Protein AF-A0A972XN58-F1 (afdb_monomer)

Radius of gyration: 23.66 Å; Cα contacts (8 Å, |Δi|>4): 34; chains: 1; bounding box: 42×36×64 Å

Foldseek 3Di:
DVVVVVVVVVVVVVCVPVVNVVLVVVLVVVLVCVVVVCCVPCVVVQLVVQLVVLVVDPVSVVVLVVCVVVVNNVVSVCPSVVVVCVVVVVVSVVVSVVSCCVRVVVVVVVVVCVVVPD

Structure (mmCIF, N/CA/C/O backbone):
data_AF-A0A972XN58-F1
#
_entry.id   AF-A0A972XN58-F1
#
loop_
_atom_site.group_PDB
_atom_site.id
_atom_site.type_symbol
_atom_site.label_atom_id
_atom_site.label_alt_id
_atom_site.label_comp_id
_atom_site.label_asym_id
_atom_site.label_entity_id
_atom_site.label_seq_id
_atom_site.pdbx_PDB_ins_code
_atom_site.Cartn_x
_atom_site.Cartn_y
_atom_site.Cartn_z
_atom_site.occupancy
_atom_site.B_iso_or_equiv
_atom_site.auth_seq_id
_atom_site.auth_comp_id
_atom_site.auth_asym_id
_atom_site.auth_atom_id
_atom_site.pdbx_PDB_model_num
ATOM 1 N N . MET A 1 1 ? -2.237 -28.788 -38.063 1.00 60.03 1 MET A N 1
ATOM 2 C CA . MET A 1 1 ? -1.793 -28.829 -36.649 1.00 60.03 1 MET A CA 1
ATOM 3 C C . MET A 1 1 ? -0.346 -28.403 -36.424 1.00 60.03 1 MET A C 1
ATOM 5 O O . MET A 1 1 ? -0.131 -27.594 -35.534 1.00 60.03 1 MET A O 1
ATOM 9 N N . ASN A 1 2 ? 0.634 -28.889 -37.202 1.00 71.88 2 ASN A N 1
ATOM 10 C CA . ASN A 1 2 ? 2.061 -28.673 -36.902 1.00 71.88 2 ASN A CA 1
ATOM 11 C C . ASN A 1 2 ? 2.462 -27.186 -36.775 1.00 71.88 2 ASN A C 1
ATOM 13 O O . ASN A 1 2 ? 3.218 -26.825 -35.890 1.00 71.88 2 ASN A O 1
ATOM 17 N N . ARG A 1 3 ? 1.879 -26.298 -37.594 1.00 74.38 3 ARG A N 1
ATOM 18 C CA . ARG A 1 3 ? 2.171 -24.851 -37.564 1.00 74.38 3 ARG A CA 1
ATOM 19 C C . ARG A 1 3 ? 1.665 -24.131 -36.309 1.00 74.38 3 ARG A C 1
ATOM 21 O O . ARG A 1 3 ? 2.335 -23.217 -35.851 1.00 74.38 3 ARG A O 1
ATOM 28 N N . LEU A 1 4 ? 0.525 -24.552 -35.755 1.00 78.50 4 LEU A N 1
ATOM 29 C CA . LEU A 1 4 ? -0.022 -23.986 -34.514 1.00 78.50 4 LEU A CA 1
ATOM 30 C C . LEU A 1 4 ? 0.889 -24.327 -33.331 1.00 78.50 4 LEU A C 1
ATOM 32 O O . LEU A 1 4 ? 1.274 -23.443 -32.574 1.00 78.50 4 LEU A O 1
ATOM 36 N N . ILE A 1 5 ? 1.296 -25.593 -33.239 1.00 80.19 5 ILE A N 1
ATOM 37 C CA . ILE A 1 5 ? 2.172 -26.102 -32.176 1.00 80.19 5 ILE A CA 1
ATOM 38 C C . ILE A 1 5 ? 3.567 -25.466 -32.270 1.00 80.19 5 ILE A C 1
ATOM 40 O O . ILE A 1 5 ? 4.120 -25.037 -31.264 1.00 80.19 5 ILE A O 1
ATOM 44 N N . ASP A 1 6 ? 4.098 -25.318 -33.482 1.00 79.44 6 ASP A N 1
ATOM 45 C CA . ASP A 1 6 ? 5.410 -24.715 -33.736 1.00 79.44 6 ASP A CA 1
ATOM 46 C C . ASP A 1 6 ? 5.412 -23.194 -33.454 1.00 79.44 6 ASP A C 1
ATOM 48 O O . ASP A 1 6 ? 6.341 -22.658 -32.844 1.00 79.44 6 ASP A O 1
ATOM 52 N N . SER A 1 7 ? 4.321 -22.485 -33.790 1.00 76.50 7 SER A N 1
ATOM 53 C CA . SER A 1 7 ? 4.140 -21.077 -33.397 1.00 76.50 7 SER A CA 1
ATOM 54 C C . SER A 1 7 ? 3.981 -20.894 -31.886 1.00 76.50 7 SER A C 1
ATOM 56 O O . SER A 1 7 ? 4.534 -19.950 -31.324 1.00 76.50 7 SER A O 1
ATOM 58 N N . PHE A 1 8 ? 3.282 -21.820 -31.223 1.00 79.06 8 PHE A N 1
ATOM 59 C CA . PHE A 1 8 ? 3.085 -21.809 -29.778 1.00 79.06 8 PHE A CA 1
ATOM 60 C C . PHE A 1 8 ? 4.414 -22.022 -29.051 1.00 79.06 8 PHE A C 1
ATOM 62 O O . PHE A 1 8 ? 4.785 -21.218 -28.203 1.00 79.06 8 PHE A O 1
ATOM 69 N N . TRP A 1 9 ? 5.185 -23.031 -29.460 1.00 73.25 9 TRP A N 1
ATOM 70 C CA . TRP A 1 9 ? 6.487 -23.342 -28.875 1.00 73.25 9 TRP A CA 1
ATOM 71 C C . TRP A 1 9 ? 7.487 -22.190 -29.012 1.00 73.25 9 TRP A C 1
ATOM 73 O O . TRP A 1 9 ? 8.172 -21.836 -28.051 1.00 73.25 9 TRP A O 1
ATOM 83 N N . ARG A 1 10 ? 7.532 -21.537 -30.182 1.00 75.88 10 ARG A N 1
ATOM 84 C CA . ARG A 1 10 ? 8.357 -20.336 -30.376 1.00 75.88 10 ARG A CA 1
ATOM 85 C C . ARG A 1 10 ? 7.920 -19.195 -29.460 1.00 75.88 10 ARG A C 1
ATOM 87 O O . ARG A 1 10 ? 8.781 -18.564 -28.857 1.00 75.88 10 ARG A O 1
ATOM 94 N N . ALA A 1 11 ? 6.617 -18.949 -29.311 1.00 70.69 11 ALA A N 1
ATOM 95 C CA . ALA A 1 11 ? 6.104 -17.928 -28.397 1.00 70.69 11 ALA A CA 1
ATOM 96 C C . ALA A 1 11 ? 6.466 -18.228 -26.930 1.00 70.69 11 ALA A C 1
ATOM 98 O O . ALA A 1 11 ? 6.951 -17.340 -26.231 1.00 70.69 11 ALA A O 1
ATOM 99 N N . THR A 1 12 ? 6.333 -19.481 -26.486 1.00 72.75 12 THR A N 1
ATOM 100 C CA . THR A 1 12 ? 6.737 -19.915 -25.139 1.00 72.75 12 THR A CA 1
ATOM 101 C C . THR A 1 12 ? 8.237 -19.723 -24.901 1.00 72.75 12 THR A C 1
ATOM 103 O O . THR A 1 12 ? 8.638 -19.213 -23.856 1.00 72.75 12 THR A O 1
ATOM 106 N N . LEU A 1 13 ? 9.078 -20.051 -25.886 1.00 74.31 13 LEU A N 1
ATOM 107 C CA . LEU A 1 13 ? 10.521 -19.80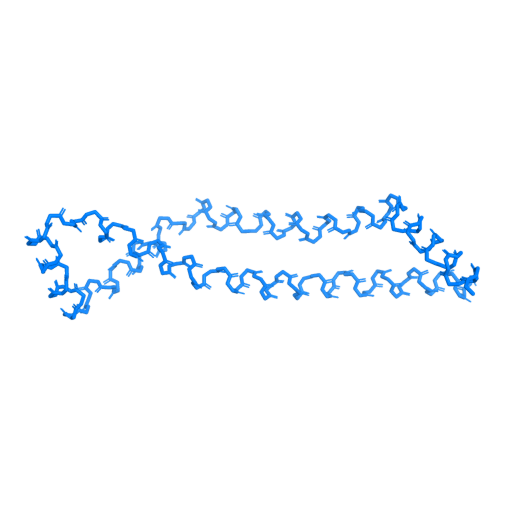3 -25.820 1.00 74.31 13 LEU A CA 1
ATOM 108 C C . LEU A 1 13 ? 10.861 -18.304 -25.782 1.00 74.31 13 LEU A C 1
ATOM 110 O O . LEU A 1 13 ? 11.812 -17.911 -25.111 1.00 74.31 13 LEU A O 1
ATOM 114 N N . TYR A 1 14 ? 10.074 -17.447 -26.438 1.00 65.62 14 TYR A N 1
ATOM 115 C CA . TYR A 1 14 ? 10.236 -15.995 -26.325 1.00 65.62 14 TYR A CA 1
ATOM 116 C C . TYR A 1 14 ? 9.827 -15.453 -24.946 1.00 65.62 14 TYR A C 1
ATOM 118 O O . TYR A 1 14 ? 10.454 -14.502 -24.480 1.00 65.62 14 TYR A O 1
ATOM 126 N N . CYS A 1 15 ? 8.857 -16.065 -24.256 1.00 65.00 15 CYS A N 1
ATOM 127 C CA . CYS A 1 15 ? 8.542 -15.727 -22.860 1.00 65.00 15 CYS A CA 1
ATOM 128 C C . CYS A 1 15 ? 9.691 -16.073 -21.897 1.00 65.00 15 CYS A C 1
ATOM 130 O O . CYS A 1 15 ? 9.864 -15.391 -20.891 1.00 65.00 15 CYS A O 1
ATOM 132 N N . LEU A 1 16 ? 10.506 -17.084 -22.223 1.00 63.84 16 LEU A N 1
ATOM 133 C CA . LEU A 1 16 ? 11.703 -17.463 -21.459 1.00 63.84 16 LEU A CA 1
ATOM 134 C C . LEU A 1 16 ? 12.895 -16.519 -21.680 1.00 63.84 16 LEU A C 1
ATOM 136 O O . LEU A 1 16 ? 13.928 -16.669 -21.026 1.00 63.84 16 LEU A O 1
ATOM 140 N N . HIS A 1 17 ? 12.783 -15.536 -22.579 1.00 69.00 17 HIS A N 1
ATOM 141 C CA . HIS A 1 17 ? 13.853 -14.574 -22.788 1.00 69.00 17 HIS A CA 1
ATOM 142 C C . HIS A 1 17 ? 14.046 -13.746 -21.501 1.00 69.00 17 HIS A C 1
ATOM 144 O O . HIS A 1 17 ? 13.101 -13.091 -21.052 1.00 69.00 17 HIS A O 1
ATOM 150 N N . PRO A 1 18 ? 15.257 -13.702 -20.914 1.00 65.69 18 PRO A N 1
ATOM 151 C CA . PRO A 1 18 ? 15.492 -13.135 -19.579 1.00 65.69 18 PRO A CA 1
ATOM 152 C C . PRO A 1 18 ? 15.044 -11.672 -19.447 1.00 65.69 18 PRO A C 1
ATOM 154 O O . PRO A 1 18 ? 14.603 -11.239 -18.386 1.00 65.69 18 PRO A O 1
ATOM 157 N N . ARG A 1 19 ? 15.068 -10.922 -20.555 1.00 67.12 19 ARG A N 1
ATOM 158 C CA . ARG A 1 19 ? 14.567 -9.541 -20.635 1.00 67.12 19 ARG A CA 1
ATOM 159 C C . ARG A 1 19 ? 13.044 -9.434 -20.429 1.00 67.12 19 ARG A C 1
ATOM 161 O O . ARG A 1 19 ? 12.601 -8.499 -19.777 1.00 67.12 19 ARG A O 1
ATOM 168 N N . VAL A 1 20 ? 12.254 -10.386 -20.935 1.00 67.31 20 VAL A N 1
ATOM 169 C CA . VAL A 1 20 ? 10.782 -10.423 -20.776 1.00 67.31 20 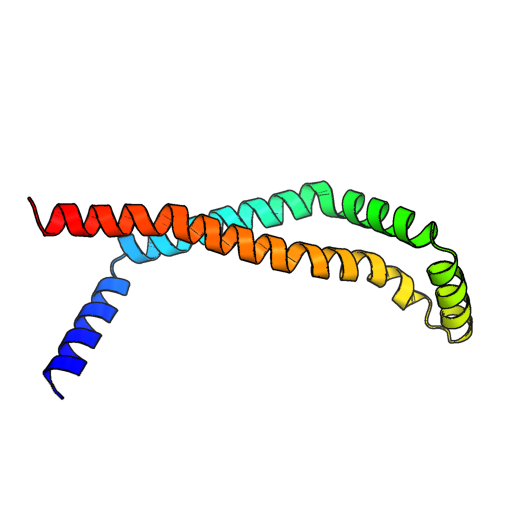VAL A CA 1
ATOM 170 C C . VAL A 1 20 ? 10.402 -10.855 -19.358 1.00 67.31 20 VAL A C 1
ATOM 172 O O . VAL A 1 20 ? 9.491 -10.283 -18.757 1.00 67.31 20 VAL A O 1
ATO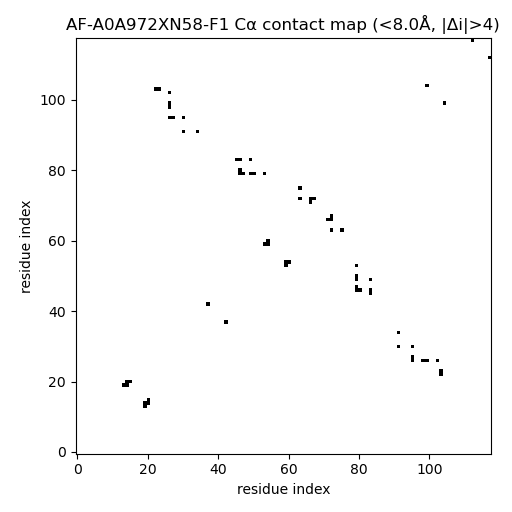M 175 N N . ILE A 1 21 ? 11.154 -11.803 -18.791 1.00 71.69 21 ILE A N 1
ATOM 176 C CA . ILE A 1 21 ? 11.012 -12.222 -17.392 1.00 71.69 21 ILE A CA 1
ATOM 177 C C . ILE A 1 21 ? 11.273 -11.028 -16.464 1.00 71.69 21 ILE A C 1
ATOM 179 O O . ILE A 1 21 ? 10.414 -10.679 -15.657 1.00 71.69 21 ILE A O 1
ATOM 183 N N . ALA A 1 22 ? 12.404 -10.334 -16.631 1.00 74.06 22 ALA A N 1
ATOM 184 C CA . ALA A 1 22 ? 12.738 -9.153 -15.834 1.00 74.06 22 ALA A CA 1
ATOM 185 C C . ALA A 1 22 ? 11.679 -8.039 -15.956 1.00 74.06 22 ALA A C 1
ATOM 187 O O . ALA A 1 22 ? 11.285 -7.448 -14.952 1.00 74.06 22 ALA A O 1
ATOM 188 N N . LEU A 1 23 ? 11.160 -7.800 -17.167 1.00 70.75 23 LEU A N 1
ATOM 189 C CA . LEU A 1 23 ? 10.086 -6.831 -17.418 1.00 70.75 23 LEU A CA 1
ATOM 190 C C . LEU A 1 23 ? 8.748 -7.211 -16.766 1.00 70.75 23 LEU A C 1
ATOM 192 O O . LEU A 1 23 ? 7.958 -6.320 -16.478 1.00 70.75 23 LEU A O 1
ATOM 196 N N . SER A 1 24 ? 8.494 -8.497 -16.513 1.00 74.38 24 SER A N 1
ATOM 197 C CA . SER A 1 24 ? 7.285 -8.969 -15.818 1.00 74.38 24 SER A CA 1
ATOM 198 C C . SER A 1 24 ? 7.401 -8.820 -14.300 1.00 74.38 24 SER A C 1
ATOM 200 O O . SER A 1 24 ? 6.436 -8.455 -13.631 1.00 74.38 24 SER A O 1
ATOM 202 N N . PHE A 1 25 ? 8.597 -9.048 -13.752 1.00 80.88 25 PHE A N 1
ATOM 203 C CA . PHE A 1 25 ? 8.862 -8.874 -12.323 1.00 80.88 25 PHE A CA 1
ATOM 204 C C . PHE A 1 25 ? 8.930 -7.407 -11.898 1.00 80.88 25 PHE A C 1
ATOM 206 O O . PHE A 1 25 ? 8.570 -7.092 -10.770 1.00 80.88 25 PHE A O 1
ATOM 213 N N . LEU A 1 26 ? 9.356 -6.504 -12.782 1.00 84.50 26 LEU A N 1
ATOM 214 C CA . LEU A 1 26 ? 9.512 -5.083 -12.470 1.00 84.50 26 LEU A CA 1
ATOM 215 C C . LEU A 1 26 ? 8.215 -4.394 -11.981 1.00 84.50 26 LEU A C 1
ATOM 217 O O . LEU A 1 26 ? 8.239 -3.845 -10.879 1.00 84.50 26 LEU A O 1
ATOM 221 N N . PRO A 1 27 ? 7.074 -4.437 -12.702 1.00 82.12 27 PRO A N 1
ATOM 222 C CA . PRO A 1 27 ? 5.824 -3.850 -12.211 1.00 82.12 27 PRO A CA 1
ATOM 223 C C . PRO A 1 27 ? 5.331 -4.534 -10.931 1.00 82.12 27 PRO A C 1
ATOM 225 O O . PRO A 1 27 ? 4.791 -3.870 -10.049 1.00 82.12 27 PRO A O 1
ATOM 228 N N . LEU A 1 28 ? 5.557 -5.843 -10.796 1.00 84.69 28 LEU A N 1
ATOM 229 C CA . LEU A 1 28 ? 5.144 -6.609 -9.623 1.00 84.69 28 LEU A CA 1
ATOM 230 C C . LEU A 1 28 ? 5.940 -6.211 -8.370 1.00 84.69 28 LEU A C 1
ATOM 232 O O . LEU A 1 28 ? 5.352 -6.000 -7.314 1.00 84.69 28 LEU A O 1
ATOM 236 N N . LEU A 1 29 ? 7.260 -6.046 -8.497 1.00 89.69 29 LEU A N 1
ATOM 237 C CA . LEU A 1 29 ? 8.138 -5.597 -7.416 1.00 89.69 29 LEU A CA 1
ATOM 238 C C . LEU A 1 29 ? 7.823 -4.170 -6.981 1.00 89.69 29 LEU A C 1
ATOM 240 O O . LEU A 1 29 ? 7.785 -3.902 -5.784 1.00 89.69 29 LEU A O 1
ATOM 244 N N . ILE A 1 30 ? 7.563 -3.268 -7.931 1.00 89.81 30 ILE A N 1
ATOM 245 C CA . ILE A 1 30 ? 7.182 -1.888 -7.611 1.00 89.81 30 ILE A CA 1
ATOM 246 C C . ILE A 1 30 ? 5.862 -1.877 -6.834 1.00 89.81 30 ILE A C 1
ATOM 248 O O . ILE A 1 30 ? 5.780 -1.251 -5.780 1.00 89.81 30 ILE A O 1
ATOM 252 N N . MET A 1 31 ? 4.855 -2.624 -7.295 1.00 90.44 31 MET A N 1
ATOM 253 C CA . MET A 1 31 ? 3.573 -2.720 -6.592 1.00 90.44 31 MET A CA 1
ATOM 254 C C . MET A 1 31 ? 3.711 -3.361 -5.210 1.00 90.44 31 MET A C 1
ATOM 256 O O . MET A 1 31 ? 3.116 -2.867 -4.255 1.00 90.44 31 MET A O 1
ATOM 260 N N . ALA A 1 32 ? 4.516 -4.417 -5.078 1.00 91.56 32 ALA A N 1
ATOM 261 C CA . ALA A 1 32 ? 4.789 -5.046 -3.790 1.00 91.56 32 ALA A CA 1
ATOM 262 C C . ALA A 1 32 ? 5.489 -4.074 -2.830 1.00 91.56 32 ALA A C 1
ATOM 264 O O . ALA A 1 32 ? 5.080 -3.959 -1.680 1.00 91.56 32 ALA A O 1
ATOM 265 N N . ALA A 1 33 ? 6.490 -3.330 -3.304 1.00 95.06 33 ALA A N 1
ATOM 266 C CA . ALA A 1 33 ? 7.198 -2.337 -2.503 1.00 95.06 33 ALA A CA 1
ATOM 267 C C . ALA A 1 33 ? 6.272 -1.201 -2.046 1.00 95.06 33 ALA A C 1
ATOM 269 O O . ALA A 1 33 ? 6.321 -0.812 -0.883 1.00 95.06 33 ALA A O 1
ATOM 270 N N . ILE A 1 34 ? 5.395 -0.705 -2.924 1.00 94.12 34 ILE A N 1
ATOM 271 C CA . ILE A 1 34 ? 4.411 0.328 -2.575 1.00 94.12 34 ILE A CA 1
ATOM 272 C C . ILE A 1 34 ? 3.403 -0.213 -1.558 1.00 94.12 34 ILE A C 1
ATOM 274 O O . ILE A 1 34 ? 3.183 0.421 -0.532 1.00 94.12 34 ILE A O 1
ATOM 278 N N . ALA A 1 35 ? 2.810 -1.383 -1.808 1.00 92.94 35 ALA A N 1
ATOM 279 C CA . ALA A 1 35 ? 1.801 -1.961 -0.922 1.00 92.94 35 ALA A CA 1
ATOM 280 C C . ALA A 1 35 ? 2.377 -2.293 0.463 1.00 92.94 35 ALA A C 1
ATOM 282 O O . ALA A 1 35 ? 1.763 -1.962 1.475 1.00 92.94 35 ALA A O 1
ATOM 283 N N . LEU A 1 36 ? 3.571 -2.892 0.517 1.00 94.88 36 LEU A N 1
ATOM 284 C CA . LEU A 1 36 ? 4.262 -3.180 1.774 1.00 94.88 36 LEU A CA 1
ATOM 285 C C . LEU A 1 36 ? 4.738 -1.907 2.467 1.00 94.88 36 LEU A C 1
ATOM 287 O O . LEU A 1 36 ? 4.636 -1.827 3.683 1.00 94.88 36 LEU A O 1
ATOM 291 N N . GLY A 1 37 ? 5.218 -0.909 1.724 1.00 96.31 37 GLY A N 1
ATOM 292 C CA . GLY A 1 37 ? 5.593 0.388 2.282 1.00 96.31 37 GLY A CA 1
ATOM 293 C C . GLY A 1 37 ? 4.396 1.080 2.928 1.00 96.31 37 GLY A C 1
ATOM 294 O O . GLY A 1 37 ? 4.456 1.460 4.093 1.00 96.31 37 GLY A O 1
ATOM 295 N N . LEU A 1 38 ? 3.273 1.167 2.211 1.00 94.44 38 LEU A N 1
ATOM 296 C CA . LEU A 1 38 ? 2.034 1.736 2.740 1.00 94.44 38 LEU A CA 1
ATOM 297 C C . LEU A 1 38 ? 1.508 0.942 3.939 1.00 94.44 38 LEU A C 1
ATOM 299 O O . LEU A 1 38 ? 1.128 1.544 4.937 1.00 94.44 38 LEU A O 1
ATOM 303 N N . GLY A 1 39 ? 1.529 -0.391 3.872 1.00 94.69 39 GLY A N 1
ATOM 304 C CA . GLY A 1 39 ? 1.166 -1.245 5.000 1.00 94.69 39 GLY A CA 1
ATOM 305 C C . GLY A 1 39 ? 2.090 -1.035 6.201 1.00 94.69 39 GLY A C 1
ATOM 306 O O . GLY A 1 39 ? 1.629 -0.897 7.320 1.00 94.69 39 GLY A O 1
ATOM 307 N N . TYR A 1 40 ? 3.397 -0.930 5.995 1.00 95.50 40 TYR A N 1
ATOM 308 C CA . TYR A 1 40 ? 4.336 -0.737 7.094 1.00 95.50 40 TYR A CA 1
ATOM 309 C C . TYR A 1 40 ? 4.139 0.612 7.802 1.00 95.50 40 TYR A C 1
ATOM 311 O O . TYR A 1 40 ? 4.167 0.664 9.028 1.00 95.50 40 TYR A O 1
ATOM 319 N N . PHE A 1 41 ? 3.917 1.692 7.044 1.00 96.06 41 PHE A N 1
ATOM 320 C CA . PHE A 1 41 ? 3.792 3.037 7.612 1.00 96.06 41 PHE A CA 1
ATOM 321 C C . PHE A 1 41 ? 2.386 3.373 8.120 1.00 96.06 41 PHE A C 1
ATOM 323 O O . PHE A 1 41 ? 2.272 3.992 9.170 1.00 96.06 41 PHE A O 1
ATOM 330 N N . TYR A 1 42 ? 1.329 2.981 7.405 1.00 95.75 42 TYR A N 1
ATOM 331 C CA . TYR A 1 42 ? -0.030 3.490 7.641 1.00 95.75 42 TYR A CA 1
ATOM 332 C C . TYR A 1 42 ? -1.020 2.447 8.165 1.00 95.75 42 TYR A C 1
ATOM 334 O O . TYR A 1 42 ? -2.184 2.779 8.368 1.00 95.75 42 TYR A O 1
ATOM 342 N N . TRP A 1 43 ? -0.614 1.190 8.376 1.00 94.94 43 TRP A N 1
ATOM 343 C CA . TRP A 1 43 ? -1.546 0.129 8.778 1.00 94.94 43 TRP A CA 1
ATOM 344 C C . TRP A 1 43 ? -2.309 0.445 10.064 1.00 94.94 43 TRP A C 1
ATOM 346 O O . TRP A 1 43 ? -3.538 0.385 10.067 1.00 94.94 43 TRP A O 1
ATOM 356 N N . ASN A 1 44 ? -1.600 0.814 11.133 1.00 94.94 44 ASN A N 1
ATOM 357 C CA . ASN A 1 44 ? -2.234 1.105 12.420 1.00 94.94 44 ASN A CA 1
ATOM 358 C C . ASN A 1 44 ? -3.120 2.353 12.328 1.00 94.94 44 ASN A C 1
ATOM 360 O O . ASN A 1 44 ? -4.299 2.277 12.660 1.00 94.94 44 ASN A O 1
ATOM 364 N N . ASP A 1 45 ? -2.598 3.446 11.764 1.00 95.75 45 ASP A N 1
ATOM 365 C CA . ASP A 1 45 ? -3.339 4.703 11.600 1.00 95.75 45 ASP A CA 1
ATOM 366 C C . ASP A 1 45 ? -4.633 4.516 10.792 1.00 95.75 45 ASP A C 1
ATOM 368 O O . ASP A 1 45 ? -5.683 5.062 11.133 1.00 95.75 45 ASP A O 1
ATOM 372 N N . ALA A 1 46 ? -4.585 3.715 9.724 1.00 94.94 46 ALA A N 1
ATOM 373 C CA . ALA A 1 46 ? -5.743 3.448 8.883 1.00 94.94 46 ALA A CA 1
ATOM 374 C C . ALA A 1 46 ? -6.790 2.577 9.597 1.00 94.94 46 ALA A C 1
ATOM 376 O O . ALA A 1 46 ? -7.989 2.831 9.461 1.00 94.94 46 ALA A O 1
ATOM 377 N N . ILE A 1 47 ? -6.358 1.576 10.374 1.00 95.44 47 ILE A N 1
ATOM 378 C CA . ILE A 1 47 ? -7.260 0.767 11.207 1.00 95.44 47 ILE A CA 1
ATOM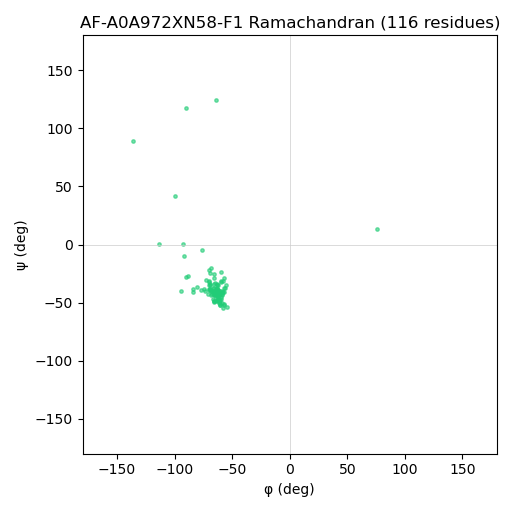 379 C C . ILE A 1 47 ? -7.907 1.629 12.287 1.00 95.44 47 ILE A C 1
ATOM 381 O O . ILE A 1 47 ? -9.114 1.513 12.493 1.00 95.44 47 ILE A O 1
ATOM 385 N N . ASP A 1 48 ? -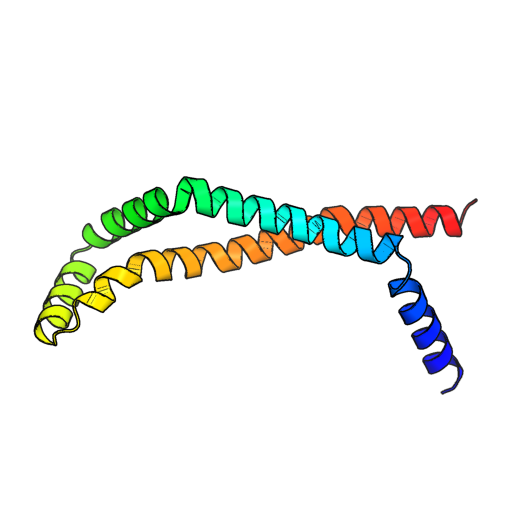7.141 2.487 12.954 1.00 94.81 48 ASP A N 1
ATOM 386 C CA . ASP A 1 48 ? -7.644 3.342 14.027 1.00 94.81 48 ASP A CA 1
ATOM 387 C C . ASP A 1 48 ? -8.642 4.372 13.495 1.00 94.81 48 ASP A C 1
ATOM 389 O O . ASP A 1 48 ? -9.704 4.566 14.090 1.00 94.81 48 ASP A O 1
ATOM 393 N N . LEU A 1 49 ? -8.378 4.948 12.319 1.00 94.19 49 LEU A N 1
ATOM 394 C CA . LEU A 1 49 ? -9.324 5.823 11.630 1.00 94.19 49 LEU A CA 1
ATOM 395 C C . LEU A 1 49 ? -10.620 5.080 11.286 1.00 94.19 49 LEU A C 1
ATOM 397 O O . LEU A 1 49 ? -11.710 5.572 11.571 1.00 94.19 49 LEU A O 1
ATOM 401 N N . LEU A 1 50 ? -10.523 3.881 10.706 1.00 93.69 50 LEU A N 1
ATOM 402 C CA . LEU A 1 50 ? -11.694 3.060 10.390 1.00 93.69 50 LEU A CA 1
ATOM 403 C C . LEU A 1 50 ? -12.476 2.668 11.642 1.00 93.69 50 LEU A C 1
ATOM 405 O O . LEU A 1 50 ? -13.703 2.710 11.630 1.00 93.69 50 LEU A O 1
ATOM 409 N N . ARG A 1 51 ? -11.785 2.318 12.727 1.00 91.69 51 ARG A N 1
ATOM 410 C CA . ARG A 1 51 ? -12.408 1.977 14.005 1.00 91.69 51 ARG A CA 1
ATOM 411 C C . ARG A 1 51 ? -13.153 3.176 14.587 1.00 91.69 51 ARG A C 1
ATOM 413 O O . ARG A 1 51 ? -14.326 3.033 14.904 1.00 91.69 51 ARG A O 1
ATOM 420 N N . ALA A 1 52 ? -12.532 4.354 14.621 1.00 91.88 52 ALA A N 1
ATOM 421 C CA . ALA A 1 52 ? -13.177 5.580 15.088 1.00 91.88 52 ALA A CA 1
ATOM 422 C C . ALA A 1 52 ? -14.439 5.919 14.274 1.00 91.88 52 ALA A C 1
ATOM 424 O O . ALA A 1 52 ? -15.462 6.307 14.836 1.00 91.88 52 ALA A O 1
ATOM 425 N N . GLN A 1 53 ? -14.396 5.713 12.954 1.00 91.81 53 GLN A N 1
ATOM 426 C CA . GLN A 1 53 ? -15.562 5.914 12.091 1.00 91.81 53 GLN A CA 1
ATOM 427 C C . GLN A 1 53 ? -16.662 4.886 12.361 1.00 91.81 53 GLN A C 1
ATOM 429 O O . GLN A 1 53 ? -17.834 5.249 12.438 1.00 91.81 53 GLN A O 1
ATOM 434 N N . LEU A 1 54 ? -16.307 3.614 12.542 1.00 90.44 54 LEU A N 1
ATOM 435 C CA . LEU A 1 54 ? -17.266 2.563 12.873 1.00 90.44 54 LEU A CA 1
ATOM 436 C C . LEU A 1 54 ? -17.924 2.793 14.240 1.00 90.44 54 LEU A C 1
ATOM 438 O O . LEU A 1 54 ? -19.133 2.611 14.361 1.00 90.44 54 LEU A O 1
ATOM 442 N N . ASP A 1 55 ? -17.160 3.247 15.234 1.00 87.81 55 ASP A N 1
ATOM 443 C CA . ASP A 1 55 ? -17.659 3.546 16.580 1.00 87.81 55 ASP A CA 1
ATOM 444 C C . ASP A 1 55 ? -18.601 4.762 16.611 1.00 87.81 55 ASP A C 1
ATOM 446 O O . ASP A 1 55 ? -19.422 4.884 17.520 1.00 87.81 55 ASP A O 1
ATOM 450 N N . SER A 1 56 ? -18.557 5.631 15.592 1.00 89.94 56 SER A N 1
ATOM 451 C CA . SER A 1 56 ? -19.508 6.743 15.454 1.00 89.94 56 SER A CA 1
ATOM 452 C C . SER A 1 56 ? -20.933 6.288 15.100 1.00 89.94 56 SER A C 1
ATOM 454 O O . SER A 1 56 ? -21.902 7.006 15.359 1.00 89.94 56 SER A O 1
ATOM 456 N N . TYR A 1 57 ? -21.094 5.086 14.534 1.00 91.06 57 TYR A N 1
ATOM 457 C CA . TYR A 1 57 ? -22.393 4.572 14.114 1.00 91.06 57 TYR A CA 1
ATOM 458 C C . TYR A 1 57 ? -23.081 3.790 15.237 1.00 91.06 57 TYR A C 1
ATOM 460 O O . TYR A 1 57 ? -22.650 2.702 15.622 1.00 91.06 57 TYR A O 1
ATOM 468 N N . GLN A 1 58 ? -24.244 4.276 15.685 1.00 86.88 58 GLN A N 1
ATOM 469 C CA . GLN A 1 58 ? -25.062 3.596 16.703 1.00 86.88 58 GLN A CA 1
ATOM 470 C C . GLN A 1 58 ? -25.418 2.148 16.333 1.00 86.88 58 GLN A C 1
ATOM 472 O O . GLN A 1 58 ? -25.432 1.285 17.205 1.00 86.88 58 GLN A O 1
ATOM 477 N N . LEU A 1 59 ? -25.637 1.851 15.046 1.00 87.38 59 LEU A N 1
ATOM 478 C CA . LEU A 1 59 ? -25.919 0.490 14.575 1.00 87.38 59 LEU A CA 1
ATOM 479 C C . LEU A 1 59 ? -24.781 -0.489 14.921 1.00 87.38 59 LEU A C 1
ATOM 481 O O . LEU A 1 59 ? -25.034 -1.610 15.362 1.00 87.38 59 LEU A O 1
ATOM 485 N N . VAL A 1 60 ? -23.529 -0.058 14.737 1.00 87.50 60 VAL A N 1
ATOM 486 C CA . VAL A 1 60 ? -22.337 -0.870 15.019 1.00 87.50 60 VAL A CA 1
ATOM 487 C C . VAL A 1 60 ? -22.195 -1.089 16.523 1.00 87.50 60 VAL A C 1
ATOM 489 O O . VAL A 1 60 ? -21.895 -2.205 16.951 1.00 87.50 60 VAL A O 1
ATOM 492 N N . ALA A 1 61 ? -22.474 -0.062 17.330 1.00 85.44 61 ALA A N 1
ATOM 493 C CA . ALA A 1 61 ? -22.499 -0.176 18.784 1.00 85.44 61 ALA A CA 1
ATOM 494 C C . ALA A 1 61 ? -23.546 -1.200 19.258 1.00 85.44 61 ALA A C 1
ATOM 496 O O . ALA A 1 61 ? -23.183 -2.162 19.933 1.00 85.44 61 ALA A O 1
ATOM 497 N N . SER A 1 62 ? -24.804 -1.087 18.821 1.00 87.38 62 SER A N 1
ATOM 498 C CA . SER A 1 62 ? -25.865 -2.029 19.208 1.00 87.38 62 SER A CA 1
ATOM 499 C C . SER A 1 62 ? -25.583 -3.467 18.756 1.00 87.38 62 SER A C 1
ATOM 501 O O . SER A 1 62 ? -25.767 -4.411 19.523 1.00 87.38 62 SER A O 1
ATOM 503 N N . MET A 1 63 ? -25.081 -3.656 17.531 1.00 87.31 63 MET A N 1
ATOM 504 C CA . MET A 1 63 ? -24.687 -4.980 17.033 1.00 87.31 63 MET A CA 1
ATOM 505 C C . MET A 1 63 ? -23.547 -5.584 17.868 1.00 87.31 63 MET A C 1
ATOM 507 O O . MET A 1 63 ? -23.540 -6.782 18.147 1.00 87.31 63 MET A O 1
ATOM 511 N N . SER A 1 64 ? -22.585 -4.762 18.290 1.00 85.69 64 SER A N 1
ATOM 512 C CA . SER A 1 64 ? -21.449 -5.221 19.087 1.00 85.69 64 SER A CA 1
ATOM 513 C C . SER A 1 64 ? -21.825 -5.643 20.507 1.00 85.69 64 SER A C 1
ATOM 515 O O . SER A 1 64 ? -21.224 -6.574 21.035 1.00 85.69 64 SER A O 1
ATOM 517 N N . GLU A 1 65 ? -22.796 -4.974 21.132 1.00 87.19 65 GLU A N 1
ATOM 518 C CA . GLU A 1 65 ? -23.293 -5.324 22.466 1.00 87.19 65 GLU A CA 1
ATOM 519 C C . GLU A 1 65 ? -24.036 -6.658 22.416 1.00 87.19 65 GLU A C 1
ATOM 521 O O . GLU A 1 65 ? -23.833 -7.524 23.266 1.00 87.19 65 GLU A O 1
ATOM 526 N N . TRP A 1 66 ? -24.816 -6.875 21.354 1.00 89.00 66 TRP A N 1
ATOM 527 C CA . TRP A 1 66 ? -25.445 -8.165 21.094 1.00 89.00 66 TRP A CA 1
ATOM 528 C C . TRP A 1 66 ? -24.407 -9.282 20.881 1.00 89.00 66 TRP A C 1
ATOM 530 O O . TRP A 1 66 ? -24.529 -10.349 21.483 1.00 89.00 66 TRP A O 1
ATOM 540 N N . LEU A 1 67 ? -23.338 -9.028 20.108 1.00 87.19 67 LEU A N 1
ATOM 541 C CA . LEU A 1 67 ? -22.226 -9.978 19.935 1.00 87.19 67 LEU A CA 1
ATOM 542 C C . LEU A 1 67 ? -21.494 -10.283 21.250 1.00 87.19 67 LEU A C 1
ATOM 544 O O . LEU A 1 67 ? -21.108 -11.428 21.487 1.00 87.19 67 LEU A O 1
ATOM 548 N N . GLN A 1 68 ? -21.305 -9.277 22.106 1.00 85.75 68 GLN A N 1
ATOM 549 C CA . GLN A 1 68 ? -20.712 -9.460 23.433 1.00 85.75 68 GLN A CA 1
ATOM 550 C C . GLN A 1 68 ? -21.585 -10.361 24.313 1.00 85.75 68 GLN A C 1
ATOM 552 O O . GLN A 1 68 ? -21.051 -11.234 24.993 1.00 85.75 68 GLN A O 1
ATOM 557 N N . GLY A 1 69 ? -22.914 -10.231 24.234 1.00 86.44 69 GLY A N 1
ATOM 558 C CA . GLY A 1 69 ? -23.852 -11.137 24.906 1.00 86.44 69 GLY A CA 1
ATOM 559 C C . GLY A 1 69 ? -23.723 -12.605 24.475 1.00 86.44 69 GLY A C 1
ATOM 560 O O . GLY A 1 69 ? -24.058 -13.500 25.245 1.00 86.44 69 GLY A O 1
ATOM 561 N N . LEU A 1 70 ? -23.186 -12.864 23.278 1.00 86.81 70 LEU A N 1
ATOM 562 C CA . LEU A 1 70 ? -22.896 -14.203 22.751 1.00 86.81 70 LEU A CA 1
ATOM 563 C C . LEU A 1 70 ? -21.459 -14.679 23.043 1.00 86.81 70 LEU A C 1
ATOM 565 O O . LEU A 1 70 ? -21.085 -15.772 22.624 1.00 86.81 70 LEU A O 1
ATOM 569 N N . GLY A 1 71 ? -20.641 -13.873 23.731 1.00 85.06 71 GLY A N 1
ATOM 570 C CA . GLY A 1 71 ? -19.229 -14.170 23.996 1.00 85.06 71 GLY A CA 1
ATOM 571 C C . GLY A 1 71 ? -18.301 -13.973 22.790 1.00 85.06 71 GLY A C 1
ATOM 572 O O . GLY A 1 71 ? -17.157 -14.413 22.822 1.00 85.06 71 GLY A O 1
ATOM 573 N N . LEU A 1 72 ? -18.767 -13.310 21.725 1.00 84.69 72 LEU A N 1
ATOM 574 C CA . LEU A 1 72 ? -18.029 -13.101 20.472 1.00 84.69 72 LEU A CA 1
ATOM 575 C C . LEU A 1 72 ? -17.392 -11.702 20.392 1.00 84.69 72 LEU A C 1
ATOM 577 O O . LEU A 1 72 ? -17.421 -11.045 19.350 1.00 84.69 72 LEU A O 1
ATOM 581 N N . SER A 1 73 ? -16.803 -11.222 21.487 1.00 79.62 73 SER A N 1
ATOM 582 C CA . SER A 1 73 ? -16.158 -9.899 21.545 1.00 79.62 73 SER A CA 1
ATOM 583 C C . SER A 1 73 ? -15.013 -9.740 20.539 1.00 79.62 73 SER A C 1
ATOM 585 O O . SER A 1 73 ? -14.813 -8.653 19.997 1.00 79.62 73 SER A O 1
ATOM 587 N N . ASP A 1 74 ? -14.302 -10.827 20.237 1.00 83.00 74 ASP A N 1
ATOM 588 C CA . ASP A 1 74 ? -13.113 -10.805 19.381 1.00 83.00 74 ASP A CA 1
ATOM 589 C C . ASP A 1 74 ? -13.434 -10.507 17.914 1.00 83.00 74 ASP A C 1
ATOM 591 O O . ASP A 1 74 ? -12.602 -9.936 17.207 1.00 83.00 74 ASP A O 1
ATOM 595 N N . LEU A 1 75 ? -14.661 -10.794 17.452 1.00 81.75 75 LEU A N 1
ATOM 596 C CA . LEU A 1 75 ? -15.079 -10.431 16.094 1.00 81.75 75 LEU A CA 1
ATOM 597 C C . LEU A 1 75 ? -15.004 -8.919 15.868 1.00 81.75 75 LEU A C 1
ATOM 599 O O . LEU A 1 75 ? -14.691 -8.482 14.762 1.00 81.75 75 LEU A O 1
ATOM 603 N N . ARG A 1 76 ? -15.227 -8.115 16.915 1.00 80.00 76 ARG A N 1
ATOM 604 C CA . ARG A 1 76 ? -15.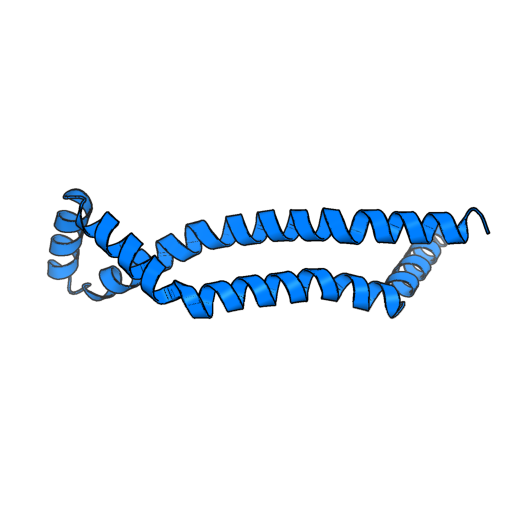126 -6.655 16.842 1.00 80.00 76 ARG A CA 1
ATOM 605 C C . ARG A 1 76 ? -13.711 -6.190 16.499 1.00 80.00 76 ARG A C 1
ATOM 607 O O . ARG A 1 76 ? -13.548 -5.214 15.768 1.00 80.00 76 ARG A O 1
ATOM 614 N N . LEU A 1 77 ? -12.691 -6.902 16.984 1.00 84.00 77 LEU A N 1
ATOM 615 C CA . LEU A 1 77 ? -11.283 -6.551 16.776 1.00 84.00 77 LEU A CA 1
ATOM 616 C C . LEU A 1 77 ? -10.875 -6.664 15.304 1.00 84.00 77 LEU A C 1
ATOM 618 O O . LEU A 1 77 ? -10.080 -5.851 14.830 1.00 84.00 77 LEU A O 1
ATOM 622 N N . VAL A 1 78 ? -11.454 -7.624 14.578 1.00 90.38 78 VAL A N 1
ATOM 623 C CA . VAL A 1 78 ? -11.143 -7.897 13.168 1.00 90.38 78 VAL A CA 1
ATOM 624 C C . VAL A 1 78 ? -12.036 -7.157 12.169 1.00 90.38 78 VAL A C 1
ATOM 626 O O . VAL A 1 78 ? -11.683 -7.118 10.993 1.00 90.38 78 VAL A O 1
ATOM 629 N N . MET A 1 79 ? -13.127 -6.503 12.592 1.00 88.56 79 MET A N 1
ATOM 630 C CA . MET A 1 79 ? -14.026 -5.801 11.655 1.00 88.56 79 MET A CA 1
ATOM 631 C C . MET A 1 79 ? -13.338 -4.656 10.905 1.00 88.56 79 MET A C 1
ATOM 633 O O . MET A 1 79 ? -13.446 -4.573 9.683 1.00 88.56 79 MET A O 1
ATOM 637 N N . ALA A 1 80 ? -12.612 -3.789 11.619 1.00 93.06 80 ALA A N 1
ATOM 638 C CA . ALA A 1 80 ? -11.911 -2.663 10.999 1.00 93.06 80 ALA A CA 1
ATOM 639 C C . ALA A 1 80 ? -10.799 -3.130 10.030 1.00 93.06 80 ALA A C 1
ATOM 641 O O . ALA A 1 80 ? -10.821 -2.701 8.874 1.00 93.06 80 ALA A O 1
ATOM 642 N N . PRO A 1 81 ? -9.896 -4.062 10.410 1.00 92.94 81 PRO A N 1
ATOM 643 C CA . PRO A 1 81 ? -8.930 -4.648 9.476 1.00 92.94 81 PRO A CA 1
ATOM 644 C C . PRO A 1 81 ? -9.575 -5.340 8.268 1.00 92.94 81 PRO A C 1
ATOM 646 O O . PRO A 1 81 ? -9.096 -5.191 7.146 1.00 92.94 81 PRO A O 1
ATOM 649 N N . ALA A 1 82 ? -10.672 -6.077 8.468 1.00 93.81 82 ALA A N 1
ATOM 650 C CA . ALA A 1 82 ? -11.370 -6.753 7.378 1.00 93.81 82 ALA A CA 1
ATOM 651 C C . ALA A 1 82 ? -11.946 -5.750 6.369 1.00 93.81 82 ALA A C 1
ATOM 653 O O . ALA A 1 82 ? -11.801 -5.946 5.163 1.00 93.81 82 ALA A O 1
ATOM 654 N N . LEU A 1 83 ? -12.546 -4.655 6.850 1.00 94.31 83 LEU A N 1
ATOM 655 C CA . LEU A 1 83 ? -13.076 -3.598 5.989 1.00 94.31 83 LEU A CA 1
ATOM 656 C C . LEU A 1 83 ? -11.956 -2.856 5.249 1.00 94.31 83 LEU A C 1
ATOM 658 O O . LEU A 1 83 ? -12.089 -2.583 4.054 1.00 94.31 83 LEU A O 1
ATOM 662 N N . LEU A 1 84 ? -10.835 -2.591 5.930 1.00 95.75 84 LEU A N 1
ATOM 663 C CA . LEU A 1 84 ? -9.645 -2.010 5.312 1.00 95.75 84 LEU A CA 1
ATOM 664 C C . LEU A 1 84 ? -9.158 -2.879 4.154 1.00 95.75 84 LEU A C 1
ATOM 666 O O . LEU A 1 84 ? -8.972 -2.373 3.053 1.00 95.75 84 LEU A O 1
ATOM 670 N N . LEU A 1 85 ? -8.985 -4.184 4.376 1.00 95.31 85 LEU A N 1
ATOM 671 C CA . LEU A 1 85 ? -8.534 -5.115 3.341 1.00 95.31 85 LEU A CA 1
ATOM 672 C C . LEU A 1 85 ? -9.544 -5.222 2.197 1.00 95.31 85 LEU A C 1
ATOM 674 O O . LEU A 1 85 ? -9.150 -5.187 1.033 1.00 95.31 85 LEU A O 1
ATOM 678 N N . PHE A 1 86 ? -10.838 -5.290 2.511 1.00 96.56 86 PHE A N 1
ATOM 679 C CA . PHE A 1 86 ? -11.905 -5.333 1.513 1.00 96.56 86 PHE A CA 1
ATOM 680 C C . PHE A 1 86 ? -11.869 -4.127 0.564 1.00 96.56 86 PHE A C 1
ATOM 682 O O . PHE A 1 86 ? -12.104 -4.287 -0.630 1.00 96.56 86 PHE A 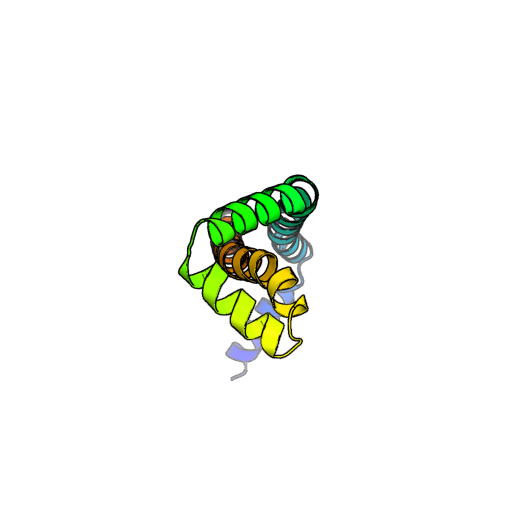O 1
ATOM 689 N N . MET A 1 87 ? -11.531 -2.937 1.069 1.00 95.38 87 MET A N 1
ATOM 690 C CA . MET A 1 87 ? -11.381 -1.731 0.251 1.00 95.38 87 MET A CA 1
ATOM 691 C C . MET A 1 87 ? -9.997 -1.623 -0.407 1.00 95.38 87 MET A C 1
ATOM 693 O O . MET A 1 87 ? -9.891 -1.208 -1.559 1.00 95.38 87 MET A O 1
ATOM 697 N N . ALA A 1 88 ? -8.931 -2.016 0.290 1.00 94.81 88 ALA A N 1
ATOM 698 C CA . ALA A 1 88 ? -7.560 -1.891 -0.194 1.00 94.81 88 ALA A CA 1
ATOM 699 C C . ALA A 1 88 ? -7.249 -2.870 -1.334 1.00 94.81 88 ALA A C 1
ATOM 701 O O . ALA A 1 88 ? -6.643 -2.474 -2.326 1.00 94.81 88 ALA A O 1
ATOM 702 N N . ILE A 1 89 ? -7.685 -4.130 -1.236 1.00 94.69 89 ILE A N 1
ATOM 703 C CA . ILE A 1 89 ? -7.425 -5.168 -2.246 1.00 94.69 89 ILE A CA 1
ATOM 704 C C . ILE A 1 89 ? -7.881 -4.749 -3.656 1.00 94.69 89 ILE A C 1
ATOM 706 O O . ILE A 1 89 ? -7.046 -4.791 -4.563 1.00 94.69 89 ILE A O 1
ATOM 710 N N . PRO A 1 90 ? -9.138 -4.321 -3.901 1.00 95.50 90 PRO A N 1
ATOM 711 C CA . PRO A 1 90 ? -9.560 -3.929 -5.244 1.00 95.50 90 PRO A CA 1
ATOM 712 C C . PRO A 1 90 ? -8.781 -2.716 -5.758 1.00 95.50 90 PRO A C 1
ATOM 714 O O . PRO A 1 90 ? -8.410 -2.689 -6.928 1.00 95.50 90 PRO A O 1
ATOM 717 N N . VAL A 1 91 ? -8.462 -1.749 -4.892 1.00 94.50 91 VAL A N 1
ATOM 718 C CA . VAL A 1 91 ? -7.632 -0.594 -5.262 1.00 94.50 91 VAL A CA 1
ATOM 719 C C . VAL A 1 91 ? -6.236 -1.049 -5.691 1.00 94.50 91 VAL A C 1
ATOM 721 O O . VAL A 1 91 ? -5.767 -0.649 -6.754 1.00 94.50 91 VAL A O 1
ATOM 724 N N . ILE A 1 92 ? -5.598 -1.939 -4.926 1.00 92.44 92 ILE A N 1
ATOM 725 C CA . ILE A 1 92 ? -4.285 -2.509 -5.261 1.00 92.44 92 ILE A CA 1
ATOM 726 C C . ILE A 1 92 ? -4.340 -3.235 -6.609 1.00 92.44 92 ILE A C 1
ATOM 728 O O . ILE A 1 92 ? -3.444 -3.051 -7.432 1.00 92.44 92 ILE A O 1
ATOM 732 N N . VAL A 1 93 ? -5.392 -4.017 -6.867 1.00 92.88 93 VAL A N 1
ATOM 733 C CA . VAL A 1 93 ? -5.581 -4.719 -8.147 1.00 92.88 93 VAL A CA 1
ATOM 734 C C . VAL A 1 93 ? -5.711 -3.728 -9.302 1.00 92.88 93 VAL A C 1
ATOM 736 O O . VAL A 1 93 ? -5.010 -3.869 -10.301 1.00 92.88 93 VAL A O 1
ATOM 739 N N . ILE A 1 94 ? -6.556 -2.702 -9.172 1.00 94.75 94 ILE A N 1
ATOM 740 C CA . ILE A 1 94 ? -6.758 -1.688 -10.218 1.00 94.75 94 ILE A CA 1
ATOM 741 C C . ILE A 1 94 ? -5.448 -0.954 -10.516 1.00 94.75 94 ILE A C 1
ATOM 743 O O . ILE A 1 94 ? -5.056 -0.837 -11.678 1.00 94.75 94 ILE A O 1
ATOM 747 N N . VAL A 1 95 ? -4.742 -0.500 -9.478 1.00 91.62 95 VAL A N 1
ATOM 748 C CA . VAL A 1 95 ? -3.456 0.193 -9.635 1.00 91.62 95 VAL A CA 1
ATOM 749 C C . VAL A 1 95 ? -2.413 -0.743 -10.245 1.00 91.62 95 VAL A C 1
ATOM 751 O O . VAL A 1 95 ? -1.667 -0.320 -11.122 1.00 91.62 95 VAL A O 1
ATOM 754 N N . SER A 1 96 ? -2.400 -2.025 -9.866 1.00 89.38 96 SER A N 1
ATOM 755 C CA . SER A 1 96 ? -1.491 -3.023 -10.436 1.00 89.38 96 SER A CA 1
ATOM 756 C C . SER A 1 96 ? -1.724 -3.20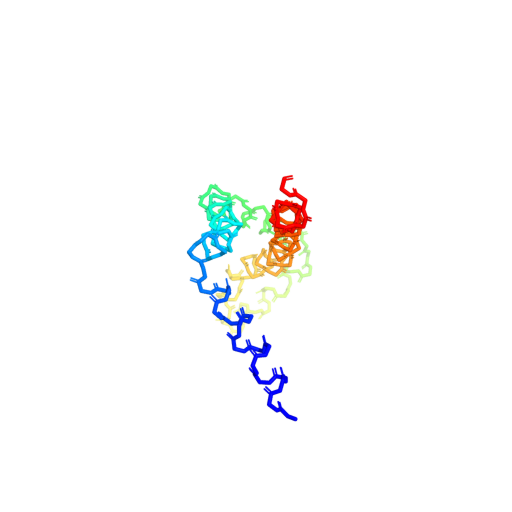6 -11.933 1.00 89.38 96 SER A C 1
ATOM 758 O O . SER A 1 96 ? -0.775 -3.118 -12.711 1.00 89.38 96 SER A O 1
ATOM 760 N N . LEU A 1 97 ? -2.979 -3.387 -12.351 1.00 90.12 97 LEU A N 1
ATOM 761 C CA . LEU A 1 97 ? -3.339 -3.520 -13.763 1.00 90.12 97 LEU A CA 1
ATOM 762 C C . LEU A 1 97 ? -2.963 -2.268 -14.559 1.00 90.12 97 LEU A C 1
ATOM 764 O O . LEU A 1 97 ? -2.442 -2.378 -15.667 1.00 90.12 97 LEU A O 1
ATOM 768 N N . LEU A 1 98 ? -3.172 -1.086 -13.978 1.00 90.31 98 LEU A N 1
ATOM 769 C CA . LEU A 1 98 ? -2.804 0.187 -14.588 1.00 90.31 98 LEU A CA 1
ATOM 770 C C . LEU A 1 98 ? -1.283 0.307 -14.749 1.00 90.31 98 LEU A C 1
ATOM 772 O O . LEU A 1 98 ? -0.804 0.687 -15.815 1.00 90.31 98 LEU A O 1
ATOM 776 N N . PHE A 1 99 ? -0.510 -0.080 -13.735 1.00 86.25 99 PHE A N 1
ATOM 777 C CA . PHE A 1 99 ? 0.951 -0.050 -13.782 1.00 86.25 99 PHE A CA 1
ATOM 778 C C . PHE A 1 99 ? 1.514 -1.038 -14.808 1.00 86.25 99 PHE A C 1
ATOM 780 O O . PHE A 1 99 ? 2.400 -0.695 -15.591 1.00 86.25 99 PHE A O 1
ATOM 787 N N . VAL A 1 100 ? 0.958 -2.253 -14.854 1.00 84.56 100 VAL A N 1
ATOM 788 C CA . VAL A 1 100 ? 1.293 -3.257 -15.871 1.00 84.56 100 VAL A CA 1
ATOM 789 C C . VAL A 1 100 ? 0.976 -2.721 -17.263 1.00 84.56 100 VAL A C 1
ATOM 791 O O . VAL A 1 100 ? 1.833 -2.795 -18.141 1.00 84.56 100 VAL A O 1
ATOM 794 N N . ALA A 1 101 ? -0.201 -2.125 -17.469 1.00 85.38 101 ALA A N 1
ATOM 795 C CA . ALA A 1 101 ? -0.563 -1.528 -18.749 1.00 85.38 101 ALA A CA 1
ATOM 796 C C . ALA A 1 101 ? 0.415 -0.413 -19.156 1.00 85.38 101 ALA A C 1
ATOM 798 O O . ALA A 1 101 ? 0.888 -0.402 -20.291 1.00 85.38 101 ALA A O 1
ATOM 799 N N . LEU A 1 102 ? 0.776 0.488 -18.241 1.00 85.75 102 LEU A N 1
ATOM 800 C CA . LEU A 1 102 ? 1.677 1.603 -18.538 1.00 85.75 102 LEU A CA 1
ATOM 801 C C . LEU A 1 102 ? 3.127 1.175 -18.789 1.00 85.75 102 LEU A C 1
ATOM 803 O O . LEU A 1 102 ? 3.801 1.820 -19.584 1.00 85.75 102 LEU A O 1
ATOM 807 N N . LEU A 1 103 ? 3.622 0.115 -18.144 1.00 81.62 103 LEU A N 1
ATOM 808 C CA . LEU A 1 103 ? 5.017 -0.321 -18.286 1.00 81.62 103 LEU A CA 1
ATOM 809 C C . LEU A 1 103 ? 5.214 -1.403 -19.355 1.00 81.62 103 LEU A C 1
ATOM 811 O O . LEU A 1 103 ? 6.190 -1.351 -20.110 1.00 81.62 103 LEU A O 1
ATOM 815 N N . MET A 1 104 ? 4.304 -2.375 -19.468 1.00 78.44 104 MET A N 1
ATOM 816 C CA . MET A 1 104 ? 4.438 -3.446 -20.462 1.00 78.44 104 MET A CA 1
ATOM 817 C C . MET A 1 104 ? 4.068 -2.998 -21.875 1.00 78.44 104 MET A C 1
ATOM 819 O O . MET A 1 104 ? 4.750 -3.372 -22.825 1.00 78.44 104 MET A O 1
ATOM 823 N N . THR A 1 105 ? 3.029 -2.178 -22.046 1.00 79.56 105 THR A N 1
ATOM 824 C CA . THR A 1 105 ? 2.589 -1.750 -23.386 1.00 79.56 105 THR A CA 1
ATOM 825 C C . THR A 1 105 ? 3.684 -1.018 -24.175 1.00 79.56 105 THR A C 1
ATOM 827 O O . THR A 1 105 ? 3.962 -1.437 -25.301 1.00 79.56 105 THR A O 1
ATOM 830 N N . PRO A 1 106 ? 4.376 0.012 -23.642 1.00 76.06 106 PRO A N 1
ATOM 831 C CA . PRO A 1 106 ? 5.408 0.709 -24.412 1.00 76.06 106 PRO A CA 1
ATOM 832 C C . PRO A 1 106 ? 6.651 -0.151 -24.648 1.00 76.06 106 PRO A C 1
ATOM 834 O O . PRO A 1 106 ? 7.253 -0.071 -25.714 1.00 76.06 106 PRO A O 1
ATOM 837 N N . THR A 1 107 ? 7.028 -1.003 -23.692 1.00 75.19 107 THR A N 1
ATOM 838 C CA . THR A 1 107 ? 8.217 -1.860 -23.825 1.00 75.19 107 THR A CA 1
ATOM 839 C C . THR A 1 107 ? 8.014 -2.947 -24.876 1.00 75.19 107 THR A C 1
ATOM 841 O O . THR A 1 107 ? 8.913 -3.212 -25.674 1.00 75.19 107 THR A O 1
ATOM 844 N N . MET A 1 108 ? 6.810 -3.516 -24.948 1.00 71.56 108 MET A N 1
ATOM 845 C CA . MET A 1 108 ? 6.418 -4.453 -26.001 1.00 71.56 108 MET A CA 1
ATOM 846 C C . MET A 1 108 ? 6.375 -3.774 -27.377 1.00 71.56 108 MET A C 1
ATOM 848 O O . MET A 1 108 ? 6.876 -4.338 -28.349 1.00 71.56 108 MET A O 1
ATOM 852 N N . VAL A 1 109 ? 5.840 -2.549 -27.468 1.00 75.38 109 VAL A N 1
ATOM 853 C CA . VAL A 1 109 ? 5.818 -1.773 -28.722 1.00 75.38 109 VAL A CA 1
ATOM 854 C C . VAL A 1 109 ? 7.236 -1.424 -29.188 1.00 75.38 109 VAL A C 1
ATOM 856 O O . VAL A 1 109 ? 7.539 -1.598 -30.368 1.00 75.38 109 VAL A O 1
ATOM 859 N N . ALA A 1 110 ? 8.128 -1.018 -28.280 1.00 73.19 110 ALA A N 1
ATOM 860 C CA . ALA A 1 110 ? 9.527 -0.729 -28.598 1.00 73.19 110 ALA A CA 1
ATOM 861 C C . ALA A 1 110 ? 10.280 -1.970 -29.114 1.00 73.19 110 ALA A C 1
ATOM 863 O O . ALA A 1 110 ? 10.970 -1.896 -30.128 1.00 73.19 110 ALA A O 1
ATOM 864 N N . LEU A 1 111 ? 10.074 -3.136 -28.488 1.00 71.38 111 LEU A N 1
ATOM 865 C CA . LEU A 1 111 ? 10.653 -4.412 -28.934 1.00 71.38 111 LEU A CA 1
ATOM 866 C C . LEU A 1 111 ? 10.178 -4.830 -30.334 1.00 71.38 111 LEU A C 1
ATOM 868 O O . LEU A 1 111 ? 10.933 -5.445 -31.089 1.00 71.38 111 LEU A O 1
ATOM 872 N N . VAL A 1 112 ? 8.926 -4.526 -30.689 1.00 67.75 112 VAL A N 1
ATOM 873 C CA . VAL A 1 112 ? 8.403 -4.776 -32.040 1.00 67.75 112 VAL A CA 1
ATOM 874 C C . VAL A 1 112 ? 8.986 -3.779 -33.040 1.00 67.75 112 VAL A C 1
ATOM 876 O O . VAL A 1 112 ? 9.337 -4.193 -34.144 1.00 67.75 112 VAL A O 1
ATOM 879 N N . ALA A 1 113 ? 9.124 -2.504 -32.666 1.00 73.31 113 ALA A N 1
ATOM 880 C CA . ALA A 1 113 ? 9.709 -1.471 -33.518 1.00 73.31 113 ALA A CA 1
ATOM 881 C C . ALA A 1 113 ? 11.166 -1.796 -33.892 1.00 73.31 113 ALA A C 1
ATOM 883 O O . ALA A 1 113 ? 11.464 -1.870 -35.081 1.00 73.31 113 ALA A O 1
ATOM 884 N N . GLU A 1 114 ? 12.017 -2.123 -32.909 1.00 75.38 114 GLU A N 1
ATOM 885 C CA . GLU A 1 114 ? 13.423 -2.525 -33.121 1.00 75.38 114 GLU A CA 1
ATOM 886 C C . GLU A 1 114 ? 13.567 -3.756 -34.033 1.00 75.38 114 GLU A C 1
ATOM 888 O O . GLU A 1 114 ? 14.553 -3.902 -34.748 1.00 75.38 114 GLU A O 1
ATOM 893 N N . ARG A 1 115 ? 12.592 -4.677 -34.011 1.00 68.38 115 ARG A N 1
ATOM 894 C CA . ARG A 1 115 ? 12.633 -5.903 -34.826 1.00 68.38 115 ARG A CA 1
ATOM 895 C C . ARG A 1 115 ? 12.025 -5.747 -36.219 1.00 68.38 115 ARG A C 1
ATOM 897 O O . ARG A 1 115 ? 12.380 -6.525 -37.102 1.00 68.38 115 ARG A O 1
ATOM 904 N N . ARG A 1 116 ? 11.077 -4.822 -36.416 1.00 67.56 116 ARG A N 1
ATOM 905 C CA . ARG A 1 116 ? 10.432 -4.581 -37.723 1.00 67.56 116 ARG A CA 1
ATOM 906 C C . ARG A 1 116 ? 11.148 -3.530 -38.567 1.00 67.56 116 ARG A C 1
ATOM 908 O O . ARG A 1 116 ? 11.048 -3.616 -39.786 1.00 67.56 116 ARG A O 1
ATOM 915 N N . PHE A 1 117 ? 11.837 -2.577 -37.946 1.00 58.09 117 PHE A N 1
ATOM 916 C CA . PHE A 1 117 ? 12.543 -1.493 -38.628 1.00 58.09 117 PHE A CA 1
ATOM 917 C C . PHE A 1 117 ? 13.930 -1.306 -37.977 1.00 58.09 117 PHE A C 1
ATOM 919 O O . PHE A 1 117 ? 14.016 -0.571 -36.994 1.00 58.09 117 PHE A O 1
ATOM 926 N N . PRO A 1 118 ? 14.976 -2.021 -38.443 1.00 55.97 118 PRO A N 1
ATOM 927 C CA . PRO A 1 118 ? 16.346 -1.828 -37.963 1.00 55.97 118 PRO A CA 1
ATOM 928 C C . PRO A 1 118 ? 16.936 -0.479 -38.392 1.00 55.97 118 PRO A C 1
ATOM 930 O O . PRO A 1 118 ? 16.531 0.035 -39.463 1.00 55.97 118 PRO A O 1
#

Solvent-accessible surface area (backbone atoms only — not comparable to full-atom values): 6524 Å² total; per-residue (Å²): 113,71,68,62,53,54,52,47,53,52,52,56,55,55,55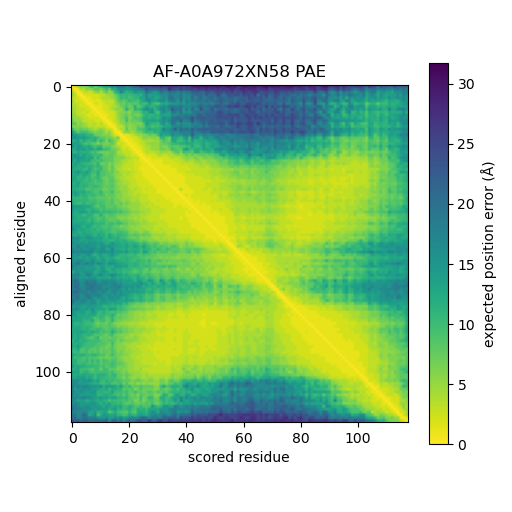,65,35,68,70,53,47,52,60,59,49,49,52,51,50,52,48,49,50,51,54,51,48,48,46,72,74,41,46,65,62,53,34,52,52,44,40,57,57,47,68,70,35,67,68,54,51,57,52,48,53,56,34,42,77,71,72,45,56,68,60,64,72,49,48,35,55,51,52,49,47,66,57,46,51,60,53,50,50,54,52,45,53,50,46,41,51,68,55,49,52,58,53,53,50,50,58,48,45,60,72,75,59,122

pLDDT: mean 84.02, std 10.14, range [55.97, 96.56]

Sequence (118 aa):
MNRLIDSFWRATLYCLHPRVIALSFLPLLIMAAIALGLGYFYWNDAIDLLRAQLDSYQLVASMSEWLQGLGLSDLRLVMAPALLLFMAIPVIVIVSLLFVALLMTPTMVALVAERRFP

Mean predicted aligned error: 8.94 Å

Secondary structure (DSSP, 8-state):
-HHHHHHHHHHHHHHTSHHHHHHHHHHHHHHHHHHHHHHHHHHHHHHHHHHHHHHT-HHHHHHHHHHHHTT-THHHHHHHHHHHHHHHHHHHHHHHHHHHHHHHHHHHHHHHHHHH--